Protein AF-A0A354UUL1-F1 (afdb_monomer_lite)

Foldseek 3Di:
DVVVVVVVVVVVCCVCVHDVVVCVVVVVVVVVCVVVVNCVVVCVVVLCCQQVVVVPVPDDDDPPDDGSVVVVVVVCVVVDDPCVVVVVVD

Secondary structure (DSSP, 8-state):
-HHHHHHHHHHHHHHHHSHHHHHHHHHHHHHHHHHTTSHHHHSHHHHHHHHHHHHSS--PPPTTPPPHHHHHHHHHHHHSSHHHHHHHH-

pLDDT: mean 78.11, std 11.74, range [44.22, 93.06]

Structure (mmCIF, N/CA/C/O backbone):
data_AF-A0A354UUL1-F1
#
_entry.id   AF-A0A354UUL1-F1
#
loop_
_atom_site.group_PDB
_atom_site.id
_atom_site.type_symbol
_atom_site.label_atom_id
_atom_site.label_alt_id
_atom_site.la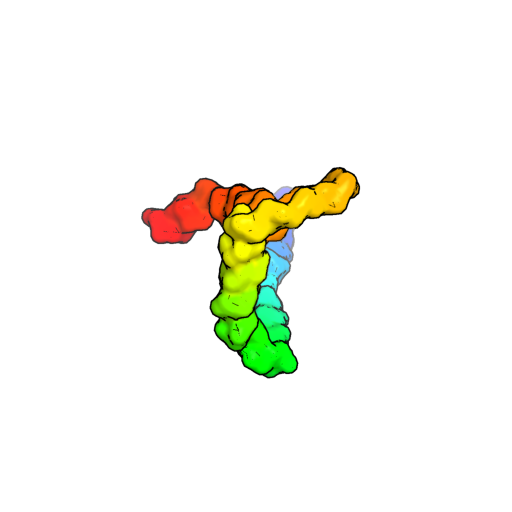bel_comp_id
_atom_site.label_asym_id
_atom_site.label_entity_id
_atom_site.label_seq_id
_atom_site.pdbx_PDB_ins_code
_atom_site.Cartn_x
_atom_site.Cartn_y
_atom_site.Cartn_z
_atom_site.occupancy
_atom_site.B_iso_or_equiv
_atom_site.auth_seq_id
_atom_site.auth_comp_id
_atom_site.auth_asym_id
_atom_site.auth_atom_id
_atom_site.pdbx_PDB_model_num
ATOM 1 N N . MET A 1 1 ? 29.044 -14.860 -24.180 1.00 69.50 1 MET A N 1
ATOM 2 C CA . MET A 1 1 ? 28.061 -15.687 -23.436 1.00 69.50 1 MET A CA 1
ATOM 3 C C . MET A 1 1 ? 27.424 -14.916 -22.277 1.00 69.50 1 MET A C 1
ATOM 5 O O . MET A 1 1 ? 26.212 -14.763 -22.284 1.00 69.50 1 MET A O 1
ATOM 9 N N . MET A 1 2 ? 28.211 -14.374 -21.335 1.00 77.69 2 MET A N 1
ATOM 10 C CA . MET A 1 2 ? 27.704 -13.615 -20.172 1.00 77.69 2 MET A CA 1
ATOM 11 C C . MET A 1 2 ? 26.846 -12.388 -20.530 1.00 77.69 2 MET A C 1
ATOM 13 O O . MET A 1 2 ? 25.787 -12.193 -19.947 1.00 77.69 2 MET A O 1
ATOM 17 N N . GLU A 1 3 ? 27.232 -11.604 -21.539 1.00 81.06 3 GLU A N 1
ATOM 18 C CA . GLU A 1 3 ? 26.456 -10.419 -21.953 1.00 81.06 3 GLU A CA 1
ATOM 19 C C . GLU A 1 3 ? 25.062 -10.754 -22.500 1.00 81.06 3 GLU A C 1
ATOM 21 O O . GLU A 1 3 ? 24.116 -9.984 -22.342 1.00 81.06 3 GLU A O 1
ATOM 26 N N . LEU A 1 4 ? 24.920 -11.923 -23.126 1.00 83.25 4 LEU A N 1
ATOM 27 C CA . LEU A 1 4 ? 23.661 -12.377 -23.710 1.00 83.25 4 LEU A CA 1
ATOM 28 C C . LEU A 1 4 ? 22.687 -12.813 -22.604 1.00 83.25 4 LEU A C 1
ATOM 30 O O . LEU A 1 4 ? 21.508 -12.473 -22.652 1.00 83.25 4 LEU A O 1
ATOM 34 N N . LEU A 1 5 ? 23.202 -13.464 -21.554 1.00 85.31 5 LEU A N 1
ATOM 35 C CA . LEU A 1 5 ? 22.431 -13.798 -20.352 1.00 85.31 5 LEU A CA 1
ATOM 36 C C . LEU A 1 5 ? 21.956 -12.544 -19.611 1.00 85.31 5 LEU A C 1
ATOM 38 O O . LEU A 1 5 ? 20.795 -12.474 -19.213 1.00 85.31 5 LEU A O 1
ATOM 42 N N . VAL A 1 6 ? 22.816 -11.531 -19.475 1.00 87.75 6 VAL A N 1
ATOM 43 C CA . VAL A 1 6 ? 22.451 -10.259 -18.830 1.00 87.75 6 VAL A CA 1
ATOM 44 C C . VAL A 1 6 ? 21.399 -9.502 -19.645 1.00 87.75 6 VAL A C 1
ATOM 46 O O . VAL A 1 6 ? 20.448 -8.987 -19.061 1.00 87.75 6 VAL A O 1
ATOM 49 N N . LYS A 1 7 ? 21.504 -9.483 -20.982 1.00 85.12 7 LYS A N 1
ATOM 50 C CA . LYS A 1 7 ? 20.488 -8.872 -21.859 1.00 85.12 7 LYS A CA 1
ATOM 51 C C . LYS A 1 7 ? 19.132 -9.571 -21.780 1.00 85.12 7 LYS A C 1
ATOM 53 O O . LYS A 1 7 ? 18.106 -8.904 -21.731 1.00 85.12 7 LYS A O 1
ATOM 58 N N . ILE A 1 8 ? 19.106 -10.902 -21.767 1.00 86.62 8 ILE A N 1
ATOM 59 C CA . ILE A 1 8 ? 17.845 -11.649 -21.639 1.00 86.62 8 ILE A CA 1
ATOM 60 C C . ILE A 1 8 ? 17.219 -11.399 -20.264 1.00 86.62 8 ILE A C 1
ATOM 62 O O . ILE A 1 8 ? 16.020 -11.132 -20.170 1.00 86.62 8 ILE A O 1
ATOM 66 N N . ASN A 1 9 ? 18.032 -11.430 -19.205 1.00 85.00 9 ASN A N 1
ATOM 67 C CA . ASN A 1 9 ? 17.570 -11.152 -17.852 1.00 85.00 9 ASN A CA 1
ATOM 68 C C . ASN A 1 9 ? 17.004 -9.729 -17.744 1.00 85.00 9 ASN A C 1
ATOM 70 O O . ASN A 1 9 ? 15.896 -9.560 -17.251 1.00 85.00 9 ASN A O 1
ATOM 74 N N . SER A 1 10 ? 17.684 -8.714 -18.282 1.00 81.69 10 SER A N 1
ATOM 75 C CA . SER A 1 10 ? 17.200 -7.333 -18.197 1.00 81.69 10 SER A CA 1
ATOM 76 C C . SER A 1 10 ? 15.877 -7.112 -18.937 1.00 81.69 10 SER A C 1
ATOM 78 O O . SER A 1 10 ? 15.027 -6.374 -18.438 1.00 81.69 10 SER A O 1
ATOM 80 N N . ILE A 1 11 ? 15.656 -7.769 -20.078 1.00 83.00 11 ILE A N 1
ATOM 81 C CA . ILE A 1 11 ? 14.383 -7.701 -20.813 1.00 83.00 11 ILE A CA 1
ATOM 82 C C . ILE A 1 11 ? 13.259 -8.367 -20.010 1.00 83.00 11 ILE A C 1
ATOM 84 O O . ILE A 1 11 ? 12.200 -7.767 -19.830 1.00 83.00 11 ILE A O 1
ATOM 88 N N . LEU A 1 12 ? 13.495 -9.570 -19.478 1.00 83.88 12 LEU A N 1
ATOM 89 C CA . LEU A 1 12 ? 12.530 -10.277 -18.628 1.00 83.88 12 LEU A CA 1
ATOM 90 C C . LEU A 1 12 ? 12.215 -9.490 -17.356 1.00 83.88 12 LEU A C 1
ATOM 92 O O . LEU A 1 12 ? 11.054 -9.377 -16.973 1.00 83.88 12 LEU A O 1
ATOM 96 N N . ASN A 1 13 ? 13.235 -8.909 -16.728 1.00 83.00 13 ASN A N 1
ATOM 97 C CA . ASN A 1 13 ? 13.085 -8.144 -15.501 1.00 83.00 13 ASN A CA 1
ATOM 98 C C . ASN A 1 13 ? 12.251 -6.877 -15.740 1.00 83.00 13 ASN A C 1
ATOM 100 O O . ASN A 1 13 ? 11.315 -6.615 -14.994 1.00 83.00 13 ASN A O 1
ATOM 104 N N . ASN A 1 14 ? 12.508 -6.143 -16.828 1.00 81.88 14 ASN A N 1
ATOM 105 C CA . ASN A 1 14 ? 11.692 -4.984 -17.206 1.00 81.88 14 ASN A CA 1
ATOM 106 C C . ASN A 1 14 ? 10.262 -5.364 -17.610 1.00 81.88 14 ASN A C 1
ATOM 108 O O . ASN A 1 14 ? 9.330 -4.602 -17.362 1.00 81.88 14 ASN A O 1
ATOM 112 N N . PHE A 1 15 ? 10.066 -6.529 -18.224 1.00 82.31 15 PHE A N 1
ATOM 113 C CA . PHE A 1 15 ? 8.733 -6.974 -18.616 1.00 82.31 15 PHE A CA 1
ATOM 114 C C . PHE A 1 15 ? 7.899 -7.437 -17.413 1.00 82.31 15 PHE A C 1
ATOM 116 O O . PHE A 1 15 ? 6.726 -7.093 -17.307 1.00 82.31 15 PHE A O 1
ATOM 123 N N . ILE A 1 16 ? 8.503 -8.181 -16.485 1.00 81.50 16 ILE A N 1
ATOM 124 C CA . ILE A 1 16 ? 7.813 -8.719 -15.306 1.00 81.50 16 ILE A CA 1
ATOM 125 C C . ILE A 1 16 ? 7.645 -7.648 -14.231 1.00 81.50 16 ILE A C 1
ATOM 127 O O . ILE A 1 16 ? 6.556 -7.521 -13.692 1.00 81.50 16 ILE A O 1
ATOM 131 N N . TRP A 1 17 ? 8.688 -6.878 -13.919 1.00 81.31 17 TRP A N 1
ATOM 132 C CA . TRP A 1 17 ? 8.682 -5.917 -12.806 1.00 81.31 17 TRP A CA 1
ATOM 133 C C . TRP A 1 17 ? 8.440 -4.469 -13.231 1.00 81.31 17 TRP A C 1
ATOM 135 O O . 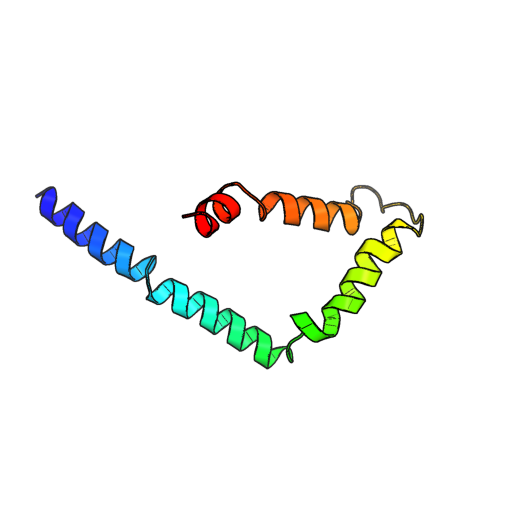TRP A 1 17 ? 8.307 -3.597 -12.376 1.00 81.31 17 TRP A O 1
ATOM 145 N N . GLY A 1 18 ? 8.389 -4.194 -14.534 1.00 79.44 18 GLY A N 1
ATOM 146 C CA . GLY A 1 18 ? 8.131 -2.858 -15.057 1.00 79.44 18 GLY A CA 1
ATOM 147 C C . GLY A 1 18 ? 6.644 -2.569 -15.256 1.00 79.44 18 GLY A C 1
ATOM 148 O O . GLY A 1 18 ? 5.786 -2.884 -14.429 1.00 79.44 18 GLY A O 1
ATOM 149 N N . VAL A 1 19 ? 6.335 -1.938 -16.388 1.00 83.88 19 VAL A N 1
ATOM 150 C CA . VAL A 1 19 ? 5.000 -1.404 -16.702 1.00 83.88 19 VAL A CA 1
ATOM 151 C C . VAL A 1 19 ? 3.880 -2.456 -16.610 1.00 83.88 19 VAL A C 1
ATOM 153 O O . VAL A 1 19 ? 2.843 -2.133 -16.028 1.00 83.88 19 VAL A O 1
ATOM 156 N N . PRO A 1 20 ? 4.045 -3.707 -17.093 1.00 86.81 20 PRO A N 1
ATOM 157 C CA . PRO A 1 20 ? 2.973 -4.702 -17.034 1.00 86.81 20 PRO A CA 1
ATOM 158 C C . PRO A 1 20 ? 2.537 -5.056 -15.608 1.00 86.81 20 PRO A C 1
ATOM 160 O O . PRO A 1 20 ? 1.337 -5.077 -15.335 1.00 86.81 20 PRO A O 1
ATOM 163 N N . ALA A 1 21 ? 3.472 -5.266 -14.672 1.00 85.75 21 ALA A N 1
ATOM 164 C CA . ALA A 1 21 ? 3.113 -5.519 -13.274 1.00 85.75 21 ALA A CA 1
ATOM 165 C C . ALA A 1 21 ? 2.398 -4.327 -12.638 1.00 85.75 21 ALA A C 1
ATOM 167 O O . ALA A 1 21 ? 1.401 -4.525 -11.941 1.00 85.75 21 ALA A O 1
ATOM 168 N N . MET A 1 22 ? 2.846 -3.097 -12.911 1.00 87.19 22 MET A N 1
ATOM 169 C CA . MET A 1 22 ? 2.168 -1.908 -12.388 1.00 87.19 22 MET A CA 1
ATOM 170 C C . MET A 1 22 ? 0.737 -1.776 -12.905 1.00 87.19 22 MET A C 1
ATOM 172 O O . MET A 1 22 ? -0.182 -1.545 -12.117 1.00 87.19 22 MET A O 1
ATOM 176 N N . VAL A 1 23 ? 0.521 -1.993 -14.204 1.00 90.75 23 VAL A N 1
ATOM 177 C CA . VAL A 1 23 ? -0.824 -1.975 -14.796 1.00 90.75 23 VAL A CA 1
ATOM 178 C C . VAL A 1 23 ? -1.700 -3.073 -14.193 1.00 90.75 23 VAL A C 1
ATOM 180 O O . VAL A 1 23 ? -2.856 -2.808 -13.867 1.00 90.75 23 VAL A O 1
ATOM 183 N N . CYS A 1 24 ? -1.165 -4.275 -13.976 1.00 90.25 24 CYS A N 1
ATOM 184 C CA . CYS A 1 24 ? -1.900 -5.363 -13.332 1.00 90.25 24 CYS A CA 1
ATOM 185 C C . CYS A 1 24 ? -2.311 -5.018 -11.894 1.00 90.25 24 CYS A C 1
ATOM 187 O O . CYS A 1 24 ? -3.470 -5.218 -11.532 1.00 90.25 24 CYS A O 1
ATOM 189 N N . ILE A 1 25 ? -1.405 -4.468 -11.080 1.00 89.75 25 ILE A N 1
ATOM 190 C CA . ILE A 1 25 ? -1.702 -4.106 -9.684 1.00 89.75 25 ILE A CA 1
ATOM 191 C C . ILE A 1 25 ? -2.778 -3.015 -9.628 1.00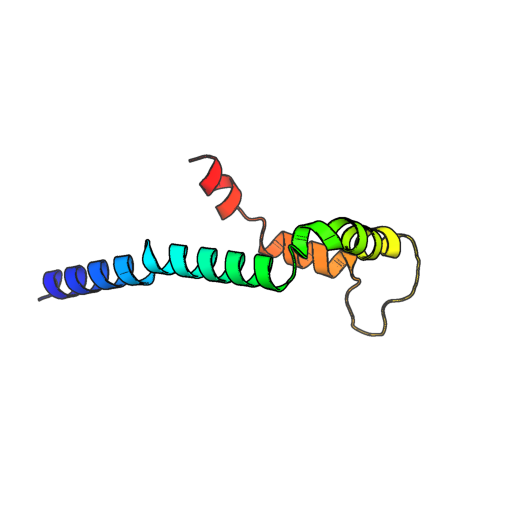 89.75 25 ILE A C 1
ATOM 193 O O . ILE A 1 25 ? -3.761 -3.151 -8.894 1.00 89.75 25 ILE A O 1
ATOM 197 N N . ILE A 1 26 ? -2.638 -1.962 -10.439 1.00 91.06 26 ILE A N 1
ATOM 198 C CA . ILE A 1 26 ? -3.622 -0.873 -10.510 1.00 91.06 26 ILE A CA 1
ATOM 199 C C . ILE A 1 26 ? -4.960 -1.391 -11.049 1.00 91.06 26 ILE A C 1
ATOM 201 O O . ILE A 1 26 ? -6.010 -1.075 -10.490 1.00 91.06 26 ILE A O 1
ATOM 205 N N . GLY A 1 27 ? -4.940 -2.214 -12.098 1.00 93.06 27 GLY A N 1
ATOM 206 C CA . GLY A 1 27 ? -6.134 -2.786 -12.717 1.00 93.06 27 GLY A CA 1
ATOM 207 C C . GLY A 1 27 ? -6.922 -3.678 -11.761 1.00 93.06 27 GLY A C 1
ATOM 208 O O . GLY A 1 27 ? -8.137 -3.518 -11.638 1.00 93.06 27 GLY A O 1
ATOM 209 N N . VAL A 1 28 ? -6.244 -4.560 -11.020 1.00 92.25 28 VAL A N 1
ATOM 210 C CA . VAL A 1 28 ? -6.875 -5.385 -9.977 1.00 92.25 28 VAL A CA 1
ATOM 211 C C . VAL A 1 28 ? -7.425 -4.505 -8.854 1.00 92.25 28 VAL A C 1
ATOM 213 O O . VAL A 1 28 ? -8.557 -4.714 -8.415 1.00 92.25 28 VAL A O 1
ATOM 216 N N . GLY A 1 29 ? -6.669 -3.491 -8.424 1.00 88.44 29 GLY A N 1
ATOM 217 C CA . GLY A 1 29 ? -7.112 -2.526 -7.419 1.00 88.44 29 GLY A CA 1
ATOM 218 C C . GLY A 1 29 ? -8.393 -1.799 -7.832 1.00 88.44 29 GLY A C 1
ATOM 219 O O . GLY A 1 29 ? -9.367 -1.797 -7.082 1.00 88.44 29 GLY A O 1
ATOM 220 N N . LEU A 1 30 ? -8.431 -1.249 -9.047 1.00 91.12 30 LEU A N 1
ATOM 221 C CA . LEU A 1 30 ? -9.610 -0.583 -9.601 1.00 91.12 30 LEU A CA 1
ATOM 222 C C . LEU A 1 30 ? -10.784 -1.547 -9.761 1.00 91.12 30 LEU A C 1
ATOM 224 O O . LEU A 1 30 ? -11.889 -1.227 -9.328 1.00 91.12 30 LEU A O 1
ATOM 228 N N . TYR A 1 31 ? -10.556 -2.735 -10.320 1.00 92.38 31 TYR A N 1
ATOM 229 C CA . TYR A 1 31 ? -11.596 -3.749 -10.485 1.00 92.38 31 TYR A CA 1
ATOM 230 C C . TYR A 1 31 ? -12.253 -4.113 -9.146 1.00 92.38 31 TYR A C 1
ATOM 232 O O . TYR A 1 31 ? -13.483 -4.121 -9.030 1.00 92.38 31 TYR A O 1
ATOM 240 N N . LEU A 1 32 ? -11.449 -4.351 -8.107 1.00 89.88 32 LEU A N 1
ATOM 241 C CA . LEU A 1 32 ? -11.953 -4.621 -6.762 1.00 89.88 32 LEU A CA 1
ATOM 242 C C . LEU A 1 32 ? -12.657 -3.400 -6.158 1.00 89.88 32 LEU A C 1
ATOM 244 O O . LEU A 1 32 ? -13.704 -3.562 -5.526 1.00 89.88 32 LEU A O 1
ATOM 248 N N . SER A 1 33 ? -12.151 -2.186 -6.378 1.00 88.38 33 SER A N 1
ATOM 249 C CA . SER A 1 33 ? -12.799 -0.952 -5.919 1.00 88.38 33 SER A CA 1
ATOM 250 C C . SER A 1 33 ? -14.176 -0.753 -6.550 1.00 88.38 33 SER A C 1
ATOM 252 O O . SER A 1 33 ? -15.135 -0.492 -5.823 1.00 88.38 33 SER A O 1
ATOM 254 N N . PHE A 1 34 ? -14.322 -0.951 -7.862 1.00 91.25 34 PHE A N 1
ATOM 255 C CA . PHE A 1 34 ? -15.620 -0.857 -8.533 1.00 91.25 34 PHE A CA 1
ATOM 256 C C . PHE A 1 34 ? -16.572 -1.970 -8.084 1.00 91.25 34 PHE A C 1
ATOM 258 O O . PHE A 1 34 ? -17.714 -1.686 -7.724 1.00 91.25 34 PHE A O 1
ATOM 265 N N . ARG A 1 35 ? -16.101 -3.224 -8.007 1.00 90.06 35 ARG A N 1
ATOM 266 C CA . ARG A 1 35 ? -16.932 -4.365 -7.583 1.00 90.06 35 ARG A CA 1
ATOM 267 C C . ARG A 1 35 ? -17.427 -4.234 -6.141 1.00 90.06 35 ARG A C 1
ATOM 269 O O . ARG A 1 35 ? -18.542 -4.641 -5.833 1.00 90.06 35 ARG A O 1
ATOM 276 N N . THR A 1 36 ? -16.607 -3.678 -5.253 1.00 86.56 36 THR A N 1
ATOM 277 C CA . THR A 1 36 ? -16.969 -3.467 -3.841 1.00 86.56 36 THR A CA 1
ATOM 278 C C . THR A 1 36 ? -17.698 -2.141 -3.592 1.00 86.56 36 THR A C 1
ATOM 280 O O . THR A 1 36 ? -18.076 -1.861 -2.452 1.00 86.56 36 THR A O 1
ATOM 283 N N . GLY A 1 37 ? -17.930 -1.331 -4.632 1.00 85.44 37 GLY A N 1
ATOM 284 C CA . GLY A 1 37 ? -18.632 -0.050 -4.530 1.00 85.44 37 GLY A CA 1
ATOM 285 C C . GLY A 1 37 ? -17.852 1.001 -3.740 1.00 85.44 37 GLY A C 1
ATOM 286 O O . GLY A 1 37 ? -18.423 1.663 -2.872 1.00 85.44 37 GLY A O 1
ATOM 287 N N . PHE A 1 38 ? -16.546 1.117 -3.997 1.00 86.38 38 PHE A N 1
ATOM 288 C CA . PHE A 1 38 ? -15.621 2.010 -3.291 1.00 86.38 38 PHE A CA 1
ATOM 289 C C . PHE A 1 38 ? -15.668 1.812 -1.772 1.00 86.38 38 PHE A C 1
ATOM 291 O O . PHE A 1 38 ? -15.764 2.759 -0.984 1.00 86.38 38 PHE A O 1
ATOM 298 N N . LEU A 1 39 ? -15.582 0.548 -1.348 1.00 82.50 39 LEU A N 1
ATOM 299 C CA . LEU A 1 39 ? -15.631 0.163 0.061 1.00 82.50 39 LEU A CA 1
ATOM 300 C C . LEU A 1 39 ? -14.561 0.871 0.904 1.00 82.50 39 LEU A C 1
ATOM 302 O O . LEU A 1 39 ? -14.842 1.228 2.047 1.00 82.50 39 LEU A O 1
ATOM 306 N N . GLN A 1 40 ? -13.389 1.142 0.319 1.00 82.50 40 GLN A N 1
ATOM 307 C CA . GLN A 1 40 ? -12.328 1.958 0.919 1.00 82.50 40 GLN A CA 1
ATOM 308 C C . GLN A 1 40 ? -12.861 3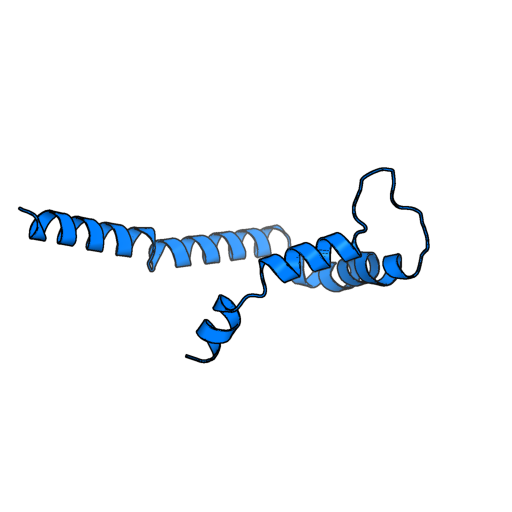.304 1.415 1.00 82.50 40 GLN A C 1
ATOM 310 O O . GLN A 1 40 ? -12.538 3.683 2.526 1.00 82.50 40 GLN A O 1
ATOM 315 N N . ILE A 1 41 ? -13.721 3.986 0.652 1.00 83.44 41 ILE A N 1
ATOM 316 C CA . ILE A 1 41 ? -14.277 5.299 1.015 1.00 83.44 41 ILE A CA 1
ATOM 317 C C . ILE A 1 41 ? -15.499 5.122 1.924 1.00 83.44 41 ILE A C 1
ATOM 319 O O . ILE A 1 41 ? -15.606 5.751 2.976 1.00 83.44 41 ILE A O 1
ATOM 323 N N . ARG A 1 42 ? -16.413 4.210 1.566 1.00 82.81 42 ARG A N 1
ATOM 324 C CA . ARG A 1 42 ? -17.683 4.014 2.287 1.00 82.81 42 ARG A CA 1
ATOM 325 C C . ARG A 1 42 ? -17.495 3.497 3.716 1.00 82.81 42 ARG A C 1
ATOM 327 O O . ARG A 1 42 ? -18.271 3.845 4.606 1.00 82.81 42 ARG A O 1
ATOM 334 N N . LYS A 1 43 ? -16.516 2.618 3.944 1.00 83.06 43 LYS A N 1
ATOM 335 C CA . LYS A 1 43 ? -16.286 1.965 5.244 1.00 83.06 43 LYS A CA 1
ATOM 336 C C . LYS A 1 43 ? -15.124 2.565 6.030 1.00 83.06 43 LYS A C 1
ATOM 338 O O . LYS A 1 43 ? -14.971 2.183 7.186 1.00 83.06 43 LYS A O 1
ATOM 343 N N . PHE A 1 44 ? -14.381 3.531 5.486 1.00 84.06 44 PHE A N 1
ATOM 344 C CA . PHE A 1 44 ? -13.318 4.232 6.214 1.00 84.06 44 PHE A CA 1
ATOM 345 C C . PHE A 1 44 ? -13.761 4.803 7.574 1.00 84.06 44 PHE A C 1
ATOM 347 O O . PHE A 1 44 ? -13.159 4.435 8.584 1.00 84.06 44 PHE A O 1
ATOM 354 N N . PRO A 1 45 ? -14.839 5.615 7.675 1.00 80.69 45 PRO A N 1
ATOM 355 C CA . PRO A 1 45 ? -15.249 6.182 8.964 1.00 80.69 45 PRO A CA 1
ATOM 356 C C . PRO A 1 45 ? -15.736 5.110 9.949 1.00 80.69 45 PRO A C 1
ATOM 358 O O . PRO A 1 45 ? -15.529 5.224 11.157 1.00 80.69 45 PRO A O 1
ATOM 361 N N . TYR A 1 46 ? -16.346 4.035 9.441 1.00 80.88 46 TYR A N 1
ATOM 362 C CA . TYR A 1 46 ? -16.757 2.893 10.257 1.00 80.88 46 TYR A CA 1
ATOM 363 C C . TYR A 1 46 ? -15.545 2.128 10.805 1.00 80.88 46 TYR A C 1
ATOM 365 O O . TYR A 1 46 ? -15.494 1.837 11.999 1.00 80.88 46 TYR A O 1
ATOM 373 N N . ALA A 1 47 ? -14.548 1.854 9.960 1.00 80.00 47 ALA A N 1
ATOM 374 C CA . ALA A 1 47 ? -13.307 1.195 10.350 1.00 80.00 47 ALA A CA 1
ATOM 375 C C . ALA A 1 47 ? -12.541 2.028 11.386 1.00 80.00 47 ALA A C 1
ATOM 377 O O . ALA A 1 47 ? -12.148 1.496 12.420 1.00 80.00 47 ALA A O 1
ATOM 378 N N . LEU A 1 48 ? -12.428 3.344 11.180 1.00 80.56 48 LEU A N 1
ATOM 379 C CA . LEU A 1 48 ? -11.770 4.248 12.123 1.00 80.56 48 LEU A CA 1
ATOM 380 C C . LEU A 1 48 ? -12.476 4.261 13.487 1.00 80.56 48 LEU A C 1
ATOM 382 O O . LEU A 1 48 ? -11.825 4.159 14.526 1.00 80.56 48 LEU A O 1
ATOM 386 N N . ARG A 1 49 ? -13.815 4.297 13.501 1.00 77.38 49 ARG A N 1
ATOM 387 C CA . ARG A 1 49 ? -14.607 4.217 14.738 1.00 77.38 49 ARG A CA 1
ATOM 388 C C . ARG A 1 49 ? -14.484 2.853 15.421 1.00 77.38 49 ARG A C 1
ATOM 390 O O . ARG A 1 49 ? -14.480 2.792 16.647 1.00 77.38 49 ARG A O 1
ATOM 397 N N . CYS A 1 50 ? -14.360 1.764 14.666 1.00 74.00 50 CYS A N 1
ATOM 398 C CA . CYS A 1 50 ? -14.134 0.431 15.223 1.00 74.00 50 CYS A CA 1
ATOM 399 C C . CYS A 1 50 ? -12.715 0.238 15.765 1.00 74.00 50 CYS A C 1
ATOM 401 O O . CYS A 1 50 ? -12.564 -0.469 16.755 1.00 74.00 50 CYS A O 1
ATOM 403 N N . THR A 1 51 ? -11.699 0.850 15.165 1.00 76.50 51 THR A N 1
ATOM 404 C CA . THR A 1 51 ? -10.308 0.727 15.617 1.00 76.50 51 THR A CA 1
ATOM 405 C C . THR A 1 51 ? -10.013 1.703 16.756 1.00 76.50 51 THR A C 1
ATOM 407 O O . THR A 1 51 ? -9.670 1.279 17.858 1.00 76.50 51 THR A O 1
ATOM 410 N N . ILE A 1 52 ? -10.214 3.006 16.532 1.00 70.88 52 ILE A N 1
ATOM 411 C CA . ILE A 1 52 ? -9.924 4.066 17.511 1.00 70.88 52 ILE A CA 1
ATOM 412 C C . ILE A 1 52 ? -11.003 4.112 18.598 1.00 70.88 52 ILE A C 1
ATOM 414 O O . ILE A 1 52 ? -10.695 4.212 19.779 1.00 70.88 52 ILE A O 1
ATOM 418 N N . GLY A 1 53 ? -12.280 3.957 18.244 1.00 64.69 53 GLY A N 1
ATOM 419 C CA . GLY A 1 53 ? -13.367 3.977 19.232 1.00 64.69 53 GLY A CA 1
ATOM 420 C C . GLY A 1 53 ? -13.406 2.747 20.149 1.00 64.69 53 GLY A C 1
ATOM 421 O O . GLY A 1 53 ? -13.954 2.831 21.247 1.00 64.69 53 GLY A O 1
ATOM 422 N N . ARG A 1 54 ? -12.800 1.615 19.752 1.00 61.88 54 ARG A N 1
ATOM 423 C CA . ARG A 1 54 ? -12.605 0.455 20.645 1.00 61.88 54 ARG A CA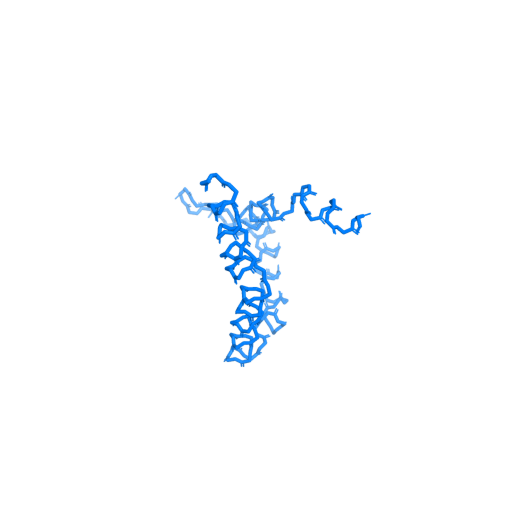 1
ATOM 424 C C . ARG A 1 54 ? -11.370 0.573 21.533 1.00 61.88 54 ARG A C 1
ATOM 426 O O . ARG A 1 54 ? -11.337 -0.107 22.546 1.00 61.88 54 ARG A O 1
ATOM 433 N N . MET A 1 55 ? -10.426 1.465 21.229 1.00 57.72 55 MET A N 1
ATOM 434 C CA . MET A 1 55 ? -9.308 1.778 22.128 1.00 57.72 55 MET A CA 1
ATOM 435 C C . MET A 1 55 ? -9.805 2.311 23.484 1.00 57.72 55 MET A C 1
ATOM 437 O O . MET A 1 55 ? -9.244 1.983 24.522 1.00 57.72 55 MET A O 1
ATOM 441 N N . PHE A 1 56 ? -10.903 3.076 23.480 1.00 55.81 56 PHE A N 1
ATOM 442 C CA . PHE A 1 56 ? -11.510 3.638 24.693 1.00 55.81 56 PHE A CA 1
ATOM 443 C C . PHE A 1 56 ? -12.469 2.680 25.415 1.00 55.81 56 PHE A C 1
ATOM 445 O O . PHE A 1 56 ? -12.752 2.866 26.598 1.00 55.81 56 PHE A O 1
ATOM 452 N N . LYS A 1 57 ? -12.979 1.641 24.737 1.00 55.75 57 LYS A N 1
ATOM 453 C CA . LYS A 1 57 ? -13.789 0.600 25.381 1.00 55.75 57 LYS A CA 1
ATOM 454 C C . LYS A 1 57 ? -12.877 -0.533 25.827 1.00 55.75 57 LYS A C 1
ATOM 456 O O . LYS A 1 57 ? -12.574 -1.429 25.049 1.00 55.75 57 LYS A O 1
ATOM 461 N N . LYS A 1 58 ? -12.504 -0.486 27.106 1.00 49.31 58 LYS A N 1
ATOM 462 C CA . LYS A 1 58 ? -11.818 -1.531 27.876 1.00 49.31 58 LYS A CA 1
ATOM 463 C C . LYS A 1 58 ? -12.618 -2.847 27.799 1.00 49.31 58 LYS A C 1
ATOM 465 O O . LYS A 1 58 ? -13.431 -3.141 28.668 1.00 49.31 58 LYS A O 1
ATOM 470 N N . LYS A 1 59 ? -12.481 -3.604 26.711 1.00 52.47 59 LYS A N 1
ATOM 471 C CA . LYS A 1 59 ? -12.934 -4.993 26.635 1.00 52.47 59 LYS A CA 1
ATOM 472 C C . LYS A 1 59 ? -11.692 -5.821 26.389 1.00 52.47 59 LYS A C 1
ATOM 474 O O . LYS A 1 59 ? -11.011 -5.620 25.386 1.00 52.47 59 LYS A O 1
ATOM 479 N N . GLU A 1 60 ? -11.383 -6.636 27.385 1.00 51.53 60 GLU A N 1
ATOM 480 C CA . GLU A 1 60 ? -10.191 -7.463 27.460 1.00 51.53 60 GLU A CA 1
ATOM 481 C C . GLU A 1 60 ? -10.015 -8.223 26.149 1.00 51.53 60 GLU A C 1
ATOM 483 O O . GLU A 1 60 ? -10.967 -8.789 25.602 1.00 51.53 60 GLU A O 1
ATOM 488 N N . ALA A 1 61 ? -8.807 -8.132 25.597 1.00 54.44 61 ALA A N 1
ATOM 489 C CA . ALA A 1 61 ? -8.413 -8.963 24.483 1.00 54.44 61 ALA A CA 1
ATOM 490 C C . ALA A 1 61 ? -8.667 -10.421 24.882 1.00 54.44 61 ALA A C 1
ATOM 492 O O . ALA A 1 61 ? -8.232 -10.852 25.947 1.00 54.44 61 ALA A O 1
ATOM 493 N N . SER A 1 62 ? -9.410 -11.154 24.051 1.00 54.81 62 SER A N 1
ATOM 494 C CA . SER A 1 62 ? -9.501 -12.602 24.204 1.00 54.81 62 SER A CA 1
ATOM 495 C C . SER A 1 62 ? -8.088 -13.170 24.109 1.00 54.81 62 SER A C 1
ATOM 497 O O . SER A 1 62 ? -7.319 -12.747 23.243 1.00 54.81 62 SER A O 1
ATOM 499 N N . ASP A 1 63 ? -7.782 -14.088 25.017 1.00 44.22 63 ASP A N 1
ATOM 500 C CA . ASP A 1 63 ? -6.484 -14.722 25.252 1.00 44.22 63 ASP A CA 1
ATOM 501 C C . ASP A 1 63 ? -5.647 -14.889 23.963 1.00 44.22 63 ASP A C 1
ATOM 503 O O . ASP A 1 63 ? -6.046 -15.583 23.027 1.00 44.22 63 ASP A O 1
ATOM 507 N N . GLY A 1 64 ? -4.515 -14.179 23.878 1.00 56.34 64 GLY A N 1
ATOM 508 C CA . GLY A 1 64 ? -3.557 -14.254 22.763 1.00 56.34 64 GLY A CA 1
ATOM 509 C C . GLY A 1 64 ? -3.819 -13.375 21.525 1.00 56.34 64 GLY A C 1
ATOM 510 O O . GLY A 1 64 ? -2.949 -13.303 20.656 1.00 56.34 64 GLY A O 1
ATOM 511 N N . ALA A 1 65 ? -4.953 -12.673 21.415 1.00 63.00 65 ALA A N 1
ATOM 512 C CA . ALA A 1 65 ? -5.244 -11.810 20.262 1.00 63.00 65 ALA A CA 1
ATOM 513 C C . ALA A 1 65 ? -4.801 -10.350 20.487 1.00 63.00 65 ALA A C 1
ATOM 515 O O . ALA A 1 65 ? -5.143 -9.724 21.488 1.00 63.00 65 ALA A O 1
ATOM 516 N N . ILE A 1 66 ? -4.085 -9.761 19.523 1.00 69.56 66 ILE A N 1
ATOM 517 C CA . ILE A 1 66 ? -3.753 -8.328 19.546 1.00 69.56 66 ILE A CA 1
ATOM 518 C C . ILE A 1 66 ? -5.015 -7.467 19.416 1.00 69.56 66 ILE A C 1
ATOM 520 O O . ILE A 1 66 ? -5.971 -7.816 18.718 1.00 69.56 66 ILE A O 1
ATOM 524 N N . THR A 1 67 ? -5.023 -6.305 20.069 1.00 79.19 67 THR A N 1
ATOM 525 C CA . THR A 1 67 ? -6.151 -5.371 19.949 1.00 79.19 67 THR A CA 1
ATOM 526 C C . THR A 1 67 ? -6.278 -4.844 18.510 1.00 79.19 67 THR A C 1
ATOM 528 O O . THR A 1 67 ? -5.269 -4.728 17.809 1.00 79.19 67 THR A O 1
ATOM 531 N N . PRO A 1 68 ? -7.484 -4.444 18.052 1.00 78.69 68 PRO A N 1
ATOM 532 C CA . PRO A 1 68 ? -7.661 -3.850 16.724 1.00 78.69 68 PRO A CA 1
ATOM 533 C C . PRO A 1 68 ? -6.726 -2.662 16.464 1.00 78.69 68 PRO A C 1
ATOM 535 O O . PRO A 1 68 ? -6.260 -2.475 15.346 1.00 78.69 68 PRO A O 1
ATOM 538 N N . PHE A 1 69 ? -6.419 -1.880 17.502 1.00 80.44 69 PHE A N 1
ATOM 539 C CA . PHE A 1 69 ? -5.460 -0.786 17.413 1.00 80.44 69 PHE A CA 1
ATOM 540 C C . PHE A 1 69 ? -4.020 -1.277 17.230 1.00 80.44 69 PHE A C 1
ATOM 542 O O . PHE A 1 69 ? -3.340 -0.807 16.324 1.00 80.44 69 PHE A O 1
ATOM 549 N N . GLN A 1 70 ? -3.575 -2.255 18.025 1.00 81.50 70 GLN A N 1
ATOM 550 C CA . GLN A 1 70 ? -2.245 -2.851 17.861 1.00 81.50 70 GLN A CA 1
ATOM 551 C C . GLN A 1 70 ? -2.069 -3.472 16.472 1.00 81.50 70 GLN A C 1
ATOM 553 O O . GLN A 1 70 ? -1.037 -3.248 15.851 1.00 81.50 70 GLN A O 1
ATOM 558 N N . ALA A 1 71 ? -3.084 -4.162 15.940 1.00 84.19 71 ALA A N 1
ATOM 559 C CA . ALA A 1 71 ? -3.048 -4.706 14.581 1.00 84.19 71 ALA A CA 1
ATOM 560 C C . ALA A 1 71 ? -2.834 -3.615 13.519 1.00 84.19 71 ALA A C 1
ATOM 562 O O . ALA A 1 71 ? -2.017 -3.780 12.613 1.00 84.19 71 ALA A O 1
ATOM 563 N N . VAL A 1 72 ? -3.528 -2.479 13.654 1.00 85.12 72 VAL A N 1
ATOM 564 C CA . VAL A 1 72 ? -3.346 -1.329 12.758 1.00 85.12 72 VAL A CA 1
ATOM 565 C C . VAL A 1 72 ? -1.958 -0.712 12.920 1.00 85.12 72 VAL A C 1
ATOM 567 O O . VAL A 1 72 ? -1.321 -0.425 11.911 1.00 85.12 72 VAL A O 1
ATOM 570 N N . CYS A 1 73 ? -1.446 -0.562 14.144 1.00 85.62 73 CYS A N 1
ATOM 571 C CA . CYS A 1 73 ? -0.086 -0.071 14.378 1.00 85.62 73 CYS A CA 1
ATOM 572 C C . CYS A 1 73 ? 0.984 -0.993 13.774 1.00 85.62 73 CYS A C 1
ATOM 574 O O . CYS A 1 73 ? 1.914 -0.497 13.145 1.00 85.62 73 CYS A O 1
ATOM 576 N N . THR A 1 74 ? 0.848 -2.315 13.906 1.00 87.62 74 THR A N 1
ATOM 577 C CA . THR A 1 74 ? 1.779 -3.283 13.305 1.00 87.62 74 THR A CA 1
ATOM 578 C C . THR A 1 74 ? 1.734 -3.234 11.777 1.00 87.62 74 THR A C 1
ATOM 580 O O . THR A 1 74 ? 2.782 -3.196 11.136 1.00 87.62 74 THR A O 1
ATOM 583 N N . ALA A 1 75 ? 0.542 -3.174 11.178 1.00 86.00 75 ALA A N 1
ATOM 584 C CA . ALA A 1 75 ? 0.398 -3.036 9.728 1.00 86.00 75 ALA A CA 1
ATOM 585 C C . ALA A 1 75 ? 0.950 -1.693 9.208 1.00 86.00 75 ALA A C 1
ATOM 587 O O . ALA A 1 75 ? 1.582 -1.646 8.151 1.00 86.00 75 ALA A O 1
ATOM 588 N N . LEU A 1 76 ? 0.755 -0.603 9.957 1.00 85.94 76 LEU A N 1
ATOM 589 C CA . LEU A 1 76 ? 1.318 0.707 9.632 1.00 85.94 76 LEU A CA 1
ATOM 590 C C . LEU A 1 76 ? 2.849 0.680 9.712 1.00 85.94 76 LEU A C 1
ATOM 592 O O . LEU A 1 76 ? 3.504 1.146 8.793 1.00 85.94 76 LEU A O 1
ATOM 596 N N . ALA A 1 77 ? 3.423 0.080 10.756 1.00 86.81 77 ALA A N 1
ATOM 597 C CA . ALA A 1 77 ? 4.873 -0.053 10.893 1.00 86.81 77 ALA A CA 1
ATOM 598 C C . ALA A 1 77 ? 5.494 -0.889 9.760 1.00 86.81 77 ALA A C 1
ATOM 600 O O . ALA A 1 77 ? 6.594 -0.589 9.309 1.00 86.81 77 ALA A O 1
ATOM 601 N N . ALA A 1 78 ? 4.782 -1.907 9.266 1.00 85.31 78 ALA A N 1
ATOM 602 C CA . ALA A 1 78 ? 5.242 -2.720 8.140 1.00 85.31 78 ALA A CA 1
ATOM 603 C C . ALA A 1 78 ? 5.183 -1.984 6.788 1.00 85.31 78 ALA A C 1
ATOM 605 O O . ALA A 1 78 ? 5.948 -2.303 5.881 1.00 85.31 78 ALA A O 1
ATOM 606 N N . THR A 1 79 ? 4.267 -1.025 6.631 1.00 84.06 79 THR A N 1
ATOM 607 C CA . THR A 1 79 ? 4.033 -0.318 5.358 1.00 84.06 79 THR A CA 1
ATOM 608 C C . THR A 1 79 ? 4.685 1.065 5.304 1.00 84.06 79 THR A C 1
ATOM 610 O O . THR A 1 79 ? 5.032 1.542 4.225 1.00 84.06 79 THR A O 1
ATOM 613 N N . VAL A 1 80 ? 4.888 1.718 6.447 1.00 81.06 80 VAL A N 1
ATOM 614 C CA . VAL A 1 80 ? 5.538 3.026 6.576 1.00 81.06 80 VAL A CA 1
ATOM 615 C C . VAL A 1 80 ? 7.011 2.803 6.900 1.00 81.06 80 VAL A C 1
ATOM 617 O O . VAL A 1 80 ? 7.393 2.623 8.052 1.00 81.06 80 VAL A O 1
ATOM 620 N N . GLY A 1 81 ? 7.843 2.809 5.861 1.00 75.94 81 GLY A N 1
ATOM 621 C CA . GLY A 1 81 ? 9.293 2.664 5.978 1.00 75.94 81 GLY A CA 1
ATOM 622 C C . GLY A 1 81 ? 10.058 3.718 5.185 1.00 75.94 81 GLY A C 1
ATOM 623 O O . GLY A 1 81 ? 9.479 4.520 4.447 1.00 75.94 81 GLY A O 1
ATOM 624 N N . THR A 1 82 ? 11.386 3.668 5.289 1.00 69.44 82 THR A N 1
ATOM 625 C CA . THR A 1 82 ? 12.318 4.519 4.531 1.00 69.44 82 THR A CA 1
ATOM 626 C C . THR A 1 82 ? 12.060 4.492 3.026 1.00 69.44 82 THR A C 1
ATOM 628 O O . THR A 1 82 ? 12.257 5.513 2.382 1.00 69.44 82 THR A O 1
ATOM 631 N N . GLY A 1 83 ? 11.548 3.386 2.474 1.00 69.31 83 GLY A N 1
ATOM 632 C CA . GLY A 1 83 ? 11.187 3.276 1.056 1.00 69.31 83 GLY A CA 1
ATOM 633 C C . GLY A 1 83 ? 10.116 4.274 0.594 1.00 69.31 83 GLY A C 1
ATOM 634 O O . GLY A 1 83 ? 10.269 4.867 -0.467 1.00 69.31 83 GLY A O 1
ATOM 635 N N . ASN A 1 84 ? 9.084 4.535 1.405 1.00 75.62 84 ASN A 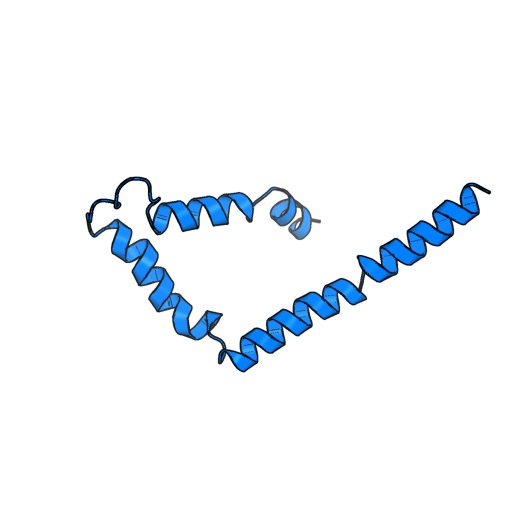N 1
ATOM 636 C CA . ASN A 1 84 ? 8.053 5.525 1.063 1.00 75.62 84 ASN A CA 1
ATOM 637 C C . ASN A 1 84 ? 8.544 6.968 1.259 1.00 75.62 84 ASN A C 1
ATOM 639 O O . ASN A 1 84 ? 8.103 7.862 0.549 1.00 75.62 84 ASN A O 1
ATOM 643 N N . ILE A 1 85 ? 9.461 7.206 2.203 1.00 72.31 85 ILE A N 1
ATOM 644 C CA . ILE A 1 85 ? 10.011 8.545 2.470 1.00 72.31 85 ILE A CA 1
ATOM 645 C C . ILE A 1 85 ? 11.058 8.918 1.410 1.00 72.31 85 ILE A C 1
ATOM 647 O O . ILE A 1 85 ? 10.980 9.989 0.817 1.00 72.31 85 ILE A O 1
ATOM 651 N N . ALA A 1 86 ? 12.006 8.022 1.126 1.00 69.00 86 ALA A N 1
ATOM 652 C CA . ALA A 1 86 ? 13.041 8.230 0.117 1.00 69.00 86 ALA A CA 1
ATOM 653 C C . ALA A 1 86 ? 12.476 8.217 -1.312 1.00 69.00 86 ALA A C 1
ATOM 655 O O . ALA A 1 86 ? 12.954 8.965 -2.154 1.00 69.00 86 ALA A O 1
ATOM 656 N N . GLY A 1 87 ? 11.442 7.410 -1.578 1.00 69.19 87 GLY A N 1
ATOM 657 C CA . GLY A 1 87 ? 10.797 7.349 -2.891 1.00 69.19 87 GLY A CA 1
ATOM 658 C C . GLY A 1 87 ? 9.939 8.568 -3.247 1.00 69.19 87 GLY A C 1
ATOM 659 O O . GLY A 1 87 ? 9.672 8.773 -4.422 1.00 69.19 87 GLY A O 1
ATOM 660 N N . VAL A 1 88 ? 9.501 9.366 -2.262 1.00 73.69 88 VAL A N 1
ATOM 661 C CA . VAL A 1 88 ? 8.747 10.620 -2.487 1.00 73.69 88 VAL A CA 1
ATOM 662 C C . VAL A 1 88 ? 9.662 11.851 -2.447 1.00 73.69 88 VAL A C 1
ATOM 664 O O . VAL A 1 88 ? 9.335 12.875 -3.036 1.00 73.69 88 VAL A O 1
ATOM 667 N N . ALA A 1 89 ? 10.795 11.769 -1.743 1.00 64.00 89 ALA A N 1
ATOM 668 C CA . ALA A 1 89 ? 11.776 12.851 -1.657 1.00 64.00 89 ALA A CA 1
ATOM 669 C C . ALA A 1 89 ? 12.738 12.923 -2.861 1.00 64.00 89 ALA A C 1
ATOM 671 O O . ALA A 1 89 ? 13.442 13.924 -2.994 1.00 64.00 89 ALA A O 1
ATOM 672 N N . GLY A 1 90 ? 12.802 11.864 -3.675 1.00 48.72 90 GLY A N 1
ATOM 673 C CA . GLY A 1 90 ? 13.629 11.762 -4.883 1.00 48.72 90 GLY A CA 1
ATOM 674 C C . GLY A 1 90 ? 12.893 12.141 -6.157 1.00 48.72 90 GLY A C 1
ATOM 675 O O . GLY A 1 90 ? 11.675 11.869 -6.238 1.00 48.72 90 GLY A O 1
#

Sequence (90 aa):
MMELLVKINSILNNFIWGVPAMVCIIGVGLYLSFRTGFLQIRKFPYALRCTIGRMFKKKEASDGAITPFQAVCTALAATVGTGNIAGVAG

Radius of gyration: 20.63 Å; chains: 1; bounding box: 47×28×52 Å